Protein AF-A0A8E2J948-F1 (afdb_monomer_lite)

pLDDT: mean 81.13, std 10.53, range [47.44, 91.38]

Sequence (101 aa):
MPLLYVENEKTFRRLQEEIMKTTDDQSLFAWADPDLQQNQLTGLLARQPKSFANLKNIHSMGIWGKGNVFGMTNRGIRVKFYIIPTGEDSRNFVASLDCSI

Radius of gyration: 14.8 Å; chains: 1; bounding box: 37×32×36 Å

Organism: NCBI:txid1314670

Secondary structure (DSSP, 8-state):
--------HHHHHHHHHHHHHH---GGGG----TTSPTT----SS-SSGGGGTT-TT-EE--SS-SS---EEETTEEE---EEEE-STTS--EEEEPSEE-

Foldseek 3Di:
DDDPPDFFLVSQVVVLQVCQVVDPFQVQQVFADPPDDDPDDDDSGDSHPVRCVVVVQKDALCPPVPDFPAHADPVGTGGDFDWDQDDPVRPDIDTDGRIDD

InterPro domains:
  IPR058525 Domain of unknown function DUF8212 [PF26640] (11-42)

Structure (mmCIF, N/CA/C/O backbone):
data_AF-A0A8E2J948-F1
#
_entry.id   AF-A0A8E2J948-F1
#
loop_
_atom_site.group_PDB
_atom_site.id
_atom_site.type_symbol
_atom_site.label_atom_id
_atom_site.label_alt_id
_atom_site.label_comp_id
_atom_site.label_asym_id
_atom_site.label_entity_id
_atom_site.label_seq_id
_atom_site.pdbx_PDB_ins_code
_atom_site.Cartn_x
_atom_site.Cartn_y
_atom_site.Cartn_z
_atom_site.occupancy
_atom_site.B_iso_or_equiv
_atom_site.auth_seq_id
_atom_site.auth_comp_id
_atom_site.auth_asym_id
_atom_site.auth_atom_id
_atom_site.pdbx_PDB_model_num
ATOM 1 N N . MET A 1 1 ? -14.509 -7.062 17.409 1.00 47.44 1 MET A N 1
ATOM 2 C CA . MET A 1 1 ? -13.713 -6.613 18.581 1.00 47.44 1 MET A CA 1
ATOM 3 C C . MET A 1 1 ? -14.178 -5.216 18.992 1.00 47.44 1 MET A C 1
ATOM 5 O O . MET A 1 1 ? -14.637 -4.511 18.099 1.00 47.44 1 MET A O 1
ATOM 9 N N . PRO A 1 2 ? -14.139 -4.820 20.285 1.00 48.53 2 PRO A N 1
ATOM 10 C CA . PRO A 1 2 ? -14.764 -3.582 20.754 1.00 48.53 2 PRO A CA 1
ATOM 11 C C . PRO A 1 2 ? -14.050 -2.361 20.164 1.00 48.53 2 PRO A C 1
ATOM 13 O O . PRO A 1 2 ? -12.855 -2.157 20.377 1.00 48.53 2 PRO A O 1
ATOM 16 N N . LEU A 1 3 ? -14.802 -1.586 19.386 1.00 55.41 3 LEU A N 1
ATOM 17 C CA . LEU A 1 3 ? -14.382 -0.405 18.637 1.00 55.41 3 LEU A CA 1
ATOM 18 C C . LEU A 1 3 ? -14.253 0.807 19.569 1.00 55.41 3 LEU A C 1
ATOM 20 O O . LEU A 1 3 ? -15.089 1.704 19.535 1.00 55.41 3 LEU A O 1
ATOM 24 N N . LEU A 1 4 ? -13.220 0.858 20.411 1.00 52.81 4 LEU A N 1
ATOM 25 C CA . LEU A 1 4 ? -12.825 2.134 21.016 1.00 52.81 4 LEU A CA 1
ATOM 26 C C . LEU A 1 4 ? -11.901 2.862 20.030 1.00 52.81 4 LEU A C 1
ATOM 28 O O . LEU A 1 4 ? -10.677 2.733 20.071 1.00 52.81 4 LEU A O 1
ATOM 32 N N . TYR A 1 5 ? -12.524 3.582 19.093 1.00 59.97 5 TYR A N 1
ATOM 33 C CA . TYR A 1 5 ? -11.867 4.519 18.184 1.00 59.97 5 TYR A CA 1
ATOM 34 C C . TYR A 1 5 ? -11.360 5.720 18.986 1.00 59.97 5 TYR A C 1
ATOM 36 O O . TYR A 1 5 ? -12.003 6.758 19.074 1.00 59.97 5 TYR A O 1
ATOM 44 N N . VAL A 1 6 ? -10.196 5.570 19.607 1.00 59.88 6 VAL A N 1
ATOM 45 C CA . VAL A 1 6 ? -9.374 6.729 19.945 1.00 59.88 6 VAL A CA 1
ATOM 46 C C . VAL A 1 6 ? -8.482 6.974 18.734 1.00 59.88 6 VAL A C 1
ATOM 48 O O . VAL A 1 6 ? -7.722 6.078 18.348 1.00 59.88 6 VAL A O 1
ATOM 51 N N . GLU A 1 7 ? -8.614 8.150 18.117 1.00 62.22 7 GLU A N 1
ATOM 52 C CA . GLU A 1 7 ? -7.784 8.608 16.998 1.00 62.22 7 GLU A CA 1
ATOM 53 C C . GLU A 1 7 ? -6.320 8.672 17.435 1.00 62.22 7 GLU A C 1
ATOM 55 O O . GLU A 1 7 ? -5.838 9.642 18.013 1.00 62.22 7 GLU A O 1
ATOM 60 N N . ASN A 1 8 ? -5.599 7.586 17.199 1.00 70.38 8 ASN A N 1
ATOM 61 C CA . ASN A 1 8 ? -4.162 7.529 17.367 1.00 70.38 8 ASN A CA 1
ATOM 62 C C . ASN A 1 8 ? -3.561 6.735 16.202 1.00 70.38 8 ASN A C 1
ATOM 64 O O . ASN A 1 8 ? -4.232 5.907 15.576 1.00 70.38 8 ASN A O 1
ATOM 68 N N . GLU A 1 9 ? -2.279 6.967 15.923 1.00 78.56 9 GLU A N 1
ATOM 69 C CA . GLU A 1 9 ? -1.562 6.306 14.824 1.00 78.56 9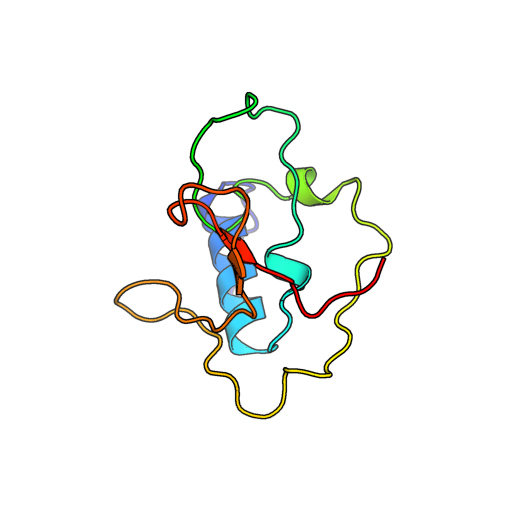 GLU A CA 1
ATOM 70 C C . GLU A 1 9 ? -1.594 4.769 14.938 1.00 78.56 9 GLU A C 1
ATOM 72 O O . GLU A 1 9 ? -1.596 4.060 13.932 1.00 78.56 9 GLU A O 1
ATOM 77 N N . LYS A 1 10 ? -1.665 4.223 16.162 1.00 81.69 10 LYS A N 1
ATOM 78 C CA . LYS A 1 10 ? -1.735 2.771 16.398 1.00 81.69 10 LYS A CA 1
ATOM 79 C C . LYS A 1 10 ? -3.101 2.192 16.015 1.00 81.69 10 LYS A C 1
ATOM 81 O O . LYS A 1 10 ? -3.151 1.089 15.479 1.00 81.69 10 LYS A O 1
ATOM 86 N N . THR A 1 11 ? -4.195 2.911 16.259 1.00 85.25 11 THR A N 1
ATOM 87 C CA . THR A 1 11 ? -5.558 2.523 15.874 1.00 85.25 11 THR A CA 1
ATOM 88 C C . THR A 1 11 ? -5.678 2.514 14.356 1.00 85.25 11 THR A C 1
ATOM 90 O O . THR A 1 11 ? -6.173 1.543 13.789 1.00 85.25 11 THR A O 1
ATOM 93 N N . PHE A 1 12 ? -5.152 3.543 13.685 1.00 89.06 12 PHE A N 1
ATOM 94 C CA . PHE A 1 12 ? -5.186 3.600 12.226 1.00 89.06 12 PHE A CA 1
ATOM 95 C C . PHE A 1 12 ? -4.303 2.533 11.571 1.00 89.06 12 PHE A C 1
ATOM 97 O O . PHE A 1 12 ? -4.702 1.908 10.590 1.00 89.06 12 PHE A O 1
ATOM 104 N N . ARG A 1 13 ? -3.132 2.249 12.150 1.00 89.06 13 ARG A N 1
ATOM 105 C CA . ARG A 1 13 ? -2.301 1.118 11.724 1.00 89.06 13 ARG A CA 1
ATOM 106 C C . ARG A 1 13 ? -3.050 -0.212 11.830 1.00 89.06 13 ARG A C 1
ATOM 108 O O . ARG A 1 13 ? -3.020 -0.988 10.884 1.00 89.06 13 ARG A O 1
ATOM 115 N N . ARG A 1 14 ? -3.752 -0.463 12.941 1.00 88.69 14 ARG A N 1
ATOM 116 C CA . ARG A 1 14 ? -4.567 -1.680 13.108 1.00 88.69 14 ARG A CA 1
ATOM 117 C C . ARG A 1 14 ? -5.661 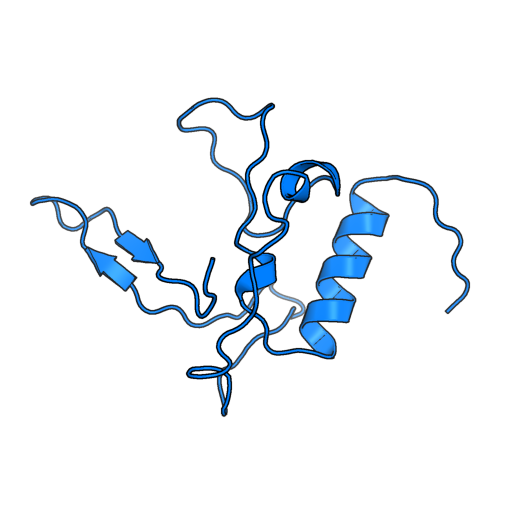-1.789 12.049 1.00 88.69 14 ARG A C 1
ATOM 119 O O . ARG A 1 14 ? -5.899 -2.880 11.553 1.00 88.69 14 ARG A O 1
ATOM 126 N N . LEU A 1 15 ? -6.299 -0.676 11.682 1.00 90.31 15 LEU A N 1
ATOM 127 C CA . LEU A 1 15 ? -7.282 -0.667 10.598 1.00 90.31 15 LEU A CA 1
ATOM 128 C C . LEU A 1 15 ? -6.650 -1.111 9.272 1.00 90.31 15 LEU A C 1
ATOM 130 O O . LEU A 1 15 ? -7.183 -2.002 8.619 1.00 90.31 15 LEU A O 1
ATOM 134 N N . GLN A 1 16 ? -5.496 -0.542 8.914 1.00 91.38 16 GLN A N 1
ATOM 135 C CA . GLN A 1 16 ? -4.759 -0.948 7.714 1.00 91.38 16 GLN A CA 1
ATOM 136 C C . GLN A 1 16 ? -4.384 -2.439 7.770 1.00 91.38 16 GLN A C 1
ATOM 138 O O . GLN A 1 16 ? -4.565 -3.150 6.790 1.00 91.38 16 GLN A O 1
ATOM 143 N N . GLU A 1 17 ? -3.950 -2.952 8.924 1.00 90.50 17 GLU A N 1
ATOM 144 C CA . GLU A 1 17 ? -3.647 -4.379 9.111 1.00 90.50 17 GLU A CA 1
ATOM 145 C C . GLU A 1 17 ? -4.874 -5.293 8.942 1.00 90.50 17 GLU A C 1
ATOM 147 O O . GLU A 1 17 ? -4.747 -6.370 8.363 1.00 90.50 17 GLU A O 1
ATOM 152 N N . GLU A 1 18 ? -6.057 -4.896 9.418 1.00 89.19 18 GLU A N 1
ATOM 153 C CA . GLU A 1 18 ? -7.296 -5.663 9.211 1.00 89.19 18 GLU A CA 1
ATOM 154 C C . GLU A 1 18 ? -7.762 -5.629 7.745 1.00 89.19 18 GLU A C 1
ATOM 156 O O . GLU A 1 18 ? -8.202 -6.654 7.215 1.00 89.19 18 GLU A O 1
ATOM 161 N N . ILE A 1 19 ? -7.592 -4.497 7.052 1.00 88.12 19 ILE A N 1
ATOM 162 C CA . ILE A 1 19 ? -7.823 -4.401 5.599 1.00 88.12 19 ILE A CA 1
ATOM 163 C C . ILE A 1 19 ? -6.883 -5.365 4.863 1.00 88.12 19 ILE A C 1
ATOM 165 O O . ILE A 1 19 ? -7.333 -6.132 4.013 1.00 88.12 19 ILE A O 1
ATOM 169 N N . MET A 1 20 ? -5.605 -5.421 5.259 1.00 87.50 20 MET A N 1
ATOM 170 C CA . MET A 1 20 ? -4.621 -6.337 4.670 1.00 87.50 20 MET A CA 1
ATOM 171 C C . MET A 1 20 ? -4.918 -7.824 4.894 1.00 87.50 20 MET A C 1
ATOM 173 O O . MET A 1 20 ? -4.406 -8.665 4.163 1.00 87.50 20 MET A O 1
ATOM 177 N N . LYS A 1 21 ? -5.702 -8.176 5.919 1.00 85.00 21 LYS A N 1
ATOM 178 C CA . LYS A 1 21 ? -6.117 -9.568 6.171 1.00 85.00 21 LYS A CA 1
ATOM 179 C C . LYS A 1 21 ? -7.312 -9.992 5.326 1.00 85.00 21 LYS A C 1
ATOM 181 O O . LYS A 1 21 ? -7.516 -11.185 5.123 1.00 85.00 21 LYS A O 1
ATOM 186 N N . THR A 1 22 ? -8.136 -9.032 4.921 1.00 82.00 22 THR A N 1
ATOM 187 C CA . THR A 1 22 ? -9.441 -9.282 4.295 1.00 82.00 22 THR A CA 1
ATOM 188 C C . THR A 1 22 ? -9.445 -8.995 2.799 1.00 82.00 22 THR A C 1
ATOM 190 O O . THR A 1 22 ? -10.289 -9.529 2.083 1.00 82.00 22 THR A O 1
ATOM 193 N N . THR A 1 23 ? -8.496 -8.192 2.320 1.00 79.38 23 THR A N 1
ATOM 194 C CA . THR A 1 23 ? -8.403 -7.732 0.931 1.00 79.38 23 THR A CA 1
ATOM 195 C C . THR A 1 23 ? -6.959 -7.834 0.440 1.00 79.38 23 THR A C 1
ATOM 197 O O . THR A 1 23 ? -6.040 -7.661 1.234 1.00 79.38 23 THR A O 1
ATOM 200 N N . ASP A 1 24 ? -6.755 -8.103 -0.852 1.00 78.88 24 ASP A N 1
ATOM 201 C CA . ASP A 1 24 ? -5.453 -7.989 -1.538 1.00 78.88 24 ASP A CA 1
ATOM 202 C C . ASP A 1 24 ? -5.441 -6.703 -2.378 1.00 78.88 24 ASP A C 1
ATOM 204 O O . ASP A 1 24 ? -5.336 -6.735 -3.602 1.00 78.88 24 ASP A O 1
ATOM 208 N N . ASP A 1 25 ? -5.688 -5.566 -1.718 1.00 83.31 25 ASP A N 1
ATOM 209 C CA . ASP A 1 25 ? -5.807 -4.266 -2.376 1.00 83.31 25 ASP A CA 1
ATOM 210 C C . ASP A 1 25 ? -4.566 -3.395 -2.135 1.00 83.31 25 ASP A C 1
ATOM 212 O O . ASP A 1 25 ? -4.309 -2.910 -1.029 1.00 83.31 25 ASP A O 1
ATOM 216 N N . GLN A 1 26 ? -3.803 -3.160 -3.206 1.00 86.75 26 GLN A N 1
ATOM 217 C CA . GLN A 1 26 ? -2.609 -2.314 -3.176 1.00 86.75 26 GLN A CA 1
ATOM 218 C C . GLN A 1 26 ? -2.917 -0.811 -3.120 1.00 86.75 26 GLN A C 1
ATOM 220 O O . GLN A 1 26 ? -2.003 -0.031 -2.838 1.00 86.75 26 GLN A O 1
ATOM 225 N N . SER A 1 27 ? -4.179 -0.395 -3.303 1.00 87.94 27 SER A N 1
ATOM 226 C CA . SER A 1 27 ? -4.612 0.997 -3.109 1.00 87.94 27 SER A CA 1
ATOM 227 C C . SER A 1 27 ? -4.306 1.506 -1.694 1.00 87.94 27 SER A C 1
ATOM 229 O O . SER A 1 27 ? -4.085 2.699 -1.494 1.00 87.94 27 SER A O 1
ATOM 231 N N . LEU A 1 28 ? -4.167 0.597 -0.719 1.00 89.62 28 LEU A N 1
ATOM 232 C CA . LEU A 1 28 ? -3.767 0.904 0.654 1.00 89.62 28 LEU A CA 1
ATOM 233 C C . LEU A 1 28 ? -2.400 1.604 0.756 1.00 89.62 28 LEU A C 1
ATOM 235 O O . LEU A 1 28 ? -2.144 2.312 1.729 1.00 89.62 28 LEU A O 1
ATOM 239 N N . PHE A 1 29 ? -1.516 1.420 -0.230 1.00 90.06 29 PHE A N 1
ATOM 240 C CA . PHE A 1 29 ? -0.202 2.073 -0.278 1.00 90.06 29 PHE A CA 1
ATOM 241 C C . PHE A 1 29 ? -0.189 3.352 -1.114 1.00 90.06 29 PHE A C 1
ATOM 243 O O . PHE A 1 29 ? 0.804 4.076 -1.103 1.00 90.06 29 PHE A O 1
ATOM 250 N N . ALA A 1 30 ? -1.277 3.647 -1.823 1.00 90.44 30 ALA A N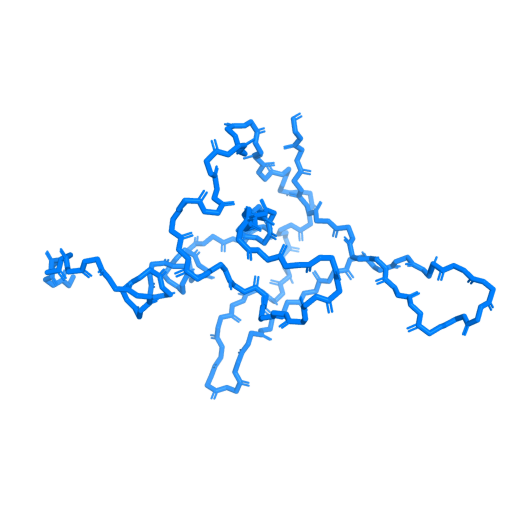 1
ATOM 251 C CA . ALA A 1 30 ? -1.408 4.827 -2.660 1.00 90.44 30 ALA A CA 1
ATOM 252 C C . ALA A 1 30 ? -1.824 6.039 -1.814 1.00 90.44 30 ALA A C 1
ATOM 254 O O . ALA A 1 30 ? -2.899 6.591 -2.014 1.00 90.44 30 ALA A O 1
ATOM 255 N N . TRP A 1 31 ? -0.993 6.430 -0.842 1.00 91.19 31 TRP A N 1
ATOM 256 C CA . TRP A 1 31 ? -1.228 7.577 0.042 1.00 91.19 31 TRP A CA 1
ATOM 257 C C . TRP A 1 31 ? -0.170 8.672 -0.121 1.00 91.19 31 TRP A C 1
ATOM 259 O O . TRP A 1 31 ? 0.958 8.412 -0.534 1.00 91.19 31 TRP A O 1
ATOM 269 N N . ALA A 1 32 ? -0.529 9.908 0.233 1.00 88.25 32 ALA A N 1
ATOM 270 C CA . ALA A 1 32 ? 0.386 11.045 0.247 1.00 88.25 32 ALA A CA 1
ATOM 271 C C . ALA A 1 32 ? 0.162 11.869 1.515 1.00 88.25 32 ALA A C 1
ATOM 273 O O . ALA A 1 32 ? -0.941 12.347 1.777 1.00 88.25 32 ALA A O 1
ATOM 274 N N . ASP A 1 33 ? 1.206 12.025 2.323 1.00 86.12 33 ASP A N 1
ATOM 275 C CA . ASP A 1 33 ? 1.130 12.822 3.543 1.00 86.12 33 ASP A CA 1
ATOM 276 C C . ASP A 1 33 ? 1.612 14.254 3.252 1.00 86.12 33 ASP A C 1
ATOM 278 O O . ASP A 1 33 ? 2.784 14.433 2.907 1.00 86.12 33 ASP A O 1
ATOM 282 N N . PRO A 1 34 ? 0.726 15.265 3.352 1.00 81.56 34 PRO A N 1
ATOM 283 C CA . PRO A 1 34 ? 1.070 16.653 3.049 1.00 81.56 34 PRO A CA 1
ATOM 284 C C . PRO A 1 34 ? 2.108 17.241 4.013 1.00 81.56 34 PRO A C 1
ATOM 286 O O . PRO A 1 34 ? 2.729 18.246 3.679 1.00 81.56 34 PRO A O 1
ATOM 289 N N . ASP A 1 35 ? 2.312 16.623 5.181 1.00 84.00 35 ASP A N 1
ATOM 290 C CA . ASP A 1 35 ? 3.262 17.103 6.185 1.00 84.00 35 ASP A CA 1
ATOM 291 C C . ASP A 1 35 ? 4.690 16.564 5.957 1.00 84.00 35 ASP A C 1
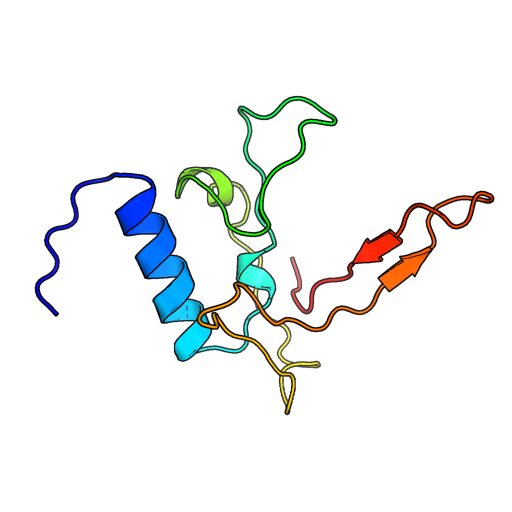ATOM 293 O O . ASP A 1 35 ? 5.620 16.955 6.669 1.00 84.00 35 ASP A O 1
ATOM 297 N N . LEU A 1 36 ? 4.895 15.657 4.991 1.00 83.56 36 LEU A N 1
ATOM 298 C CA . LEU A 1 36 ? 6.211 15.086 4.696 1.00 83.56 36 LEU A CA 1
ATOM 299 C C . LEU A 1 36 ? 7.022 15.974 3.757 1.00 83.56 36 LEU A C 1
ATOM 301 O O . LEU A 1 36 ? 6.549 16.421 2.713 1.00 83.56 36 LEU A O 1
ATOM 305 N N . GLN A 1 37 ? 8.302 16.150 4.086 1.00 83.31 37 GLN A N 1
ATOM 306 C CA . GLN A 1 37 ? 9.239 16.790 3.170 1.00 83.31 37 GLN A CA 1
ATOM 307 C C . GLN A 1 37 ? 9.615 15.861 2.011 1.00 83.31 37 GLN A C 1
ATOM 309 O O . GLN A 1 37 ? 9.706 14.639 2.167 1.00 83.31 37 GLN A O 1
ATOM 314 N N . GLN A 1 38 ? 9.889 16.457 0.848 1.00 71.75 38 GLN A N 1
AT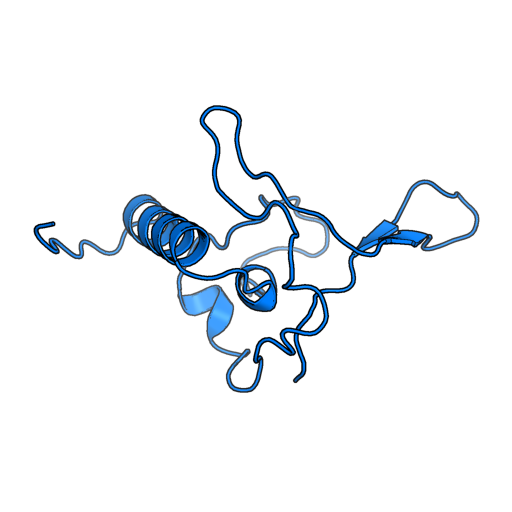OM 315 C CA . GLN A 1 38 ? 10.447 15.763 -0.312 1.00 71.75 38 GLN A CA 1
ATOM 316 C C . GLN A 1 38 ? 11.766 15.092 0.124 1.00 71.75 38 GLN A C 1
ATOM 318 O O . GLN A 1 38 ? 12.688 15.783 0.544 1.00 71.75 38 GLN A O 1
ATOM 323 N N . ASN A 1 39 ? 11.831 13.756 0.069 1.00 74.19 39 ASN A N 1
ATOM 324 C CA . ASN A 1 39 ? 12.919 12.868 0.542 1.00 74.19 39 ASN A CA 1
ATOM 325 C C . ASN A 1 39 ? 12.865 12.382 1.998 1.00 74.19 39 ASN A C 1
ATOM 327 O O . ASN A 1 39 ? 13.782 11.683 2.437 1.00 74.19 39 ASN A O 1
ATOM 331 N N . GLN A 1 40 ? 11.807 12.667 2.755 1.00 83.75 40 GLN A N 1
ATOM 332 C CA . GLN A 1 40 ? 11.654 12.037 4.061 1.00 83.75 40 GLN A CA 1
ATOM 333 C C . GLN A 1 40 ? 11.258 10.562 3.905 1.00 83.75 40 GLN A C 1
ATOM 335 O O . GLN A 1 40 ? 10.185 10.242 3.398 1.00 83.75 40 GLN A O 1
ATOM 340 N N . LEU A 1 41 ? 12.117 9.654 4.377 1.00 81.38 41 LEU A N 1
ATOM 341 C CA . LEU A 1 41 ? 11.818 8.224 4.376 1.00 81.38 41 LEU A CA 1
ATOM 342 C C . LEU A 1 41 ? 10.703 7.906 5.377 1.00 81.38 41 LEU A C 1
ATOM 344 O O . LEU A 1 41 ? 10.772 8.251 6.561 1.00 81.38 41 LEU A O 1
ATOM 348 N N . THR A 1 42 ? 9.685 7.200 4.900 1.00 86.06 42 THR A N 1
ATOM 349 C CA . THR A 1 42 ? 8.564 6.714 5.703 1.00 86.06 42 THR A CA 1
ATOM 350 C C . THR A 1 42 ? 8.387 5.210 5.547 1.00 86.06 42 THR A C 1
ATOM 352 O O . THR A 1 42 ? 9.004 4.563 4.703 1.00 86.06 42 THR A O 1
ATOM 355 N N . GLY A 1 43 ? 7.586 4.625 6.438 1.00 88.12 43 GLY A N 1
ATOM 356 C CA . GLY A 1 43 ? 7.147 3.245 6.266 1.00 88.12 43 GLY A CA 1
ATOM 357 C C . GLY A 1 43 ? 6.101 3.145 5.158 1.00 88.12 43 GLY A C 1
ATOM 358 O O . GLY A 1 43 ? 5.533 4.146 4.751 1.00 88.12 43 GLY A O 1
ATOM 359 N N . LEU A 1 44 ? 5.803 1.921 4.725 1.00 89.62 44 LEU A N 1
ATOM 360 C CA . LEU A 1 44 ? 4.854 1.658 3.638 1.00 89.62 44 LEU A CA 1
ATOM 361 C C . LEU A 1 44 ? 3.387 2.003 3.991 1.00 89.62 44 LEU A C 1
ATOM 363 O O . LEU A 1 44 ? 2.588 2.306 3.111 1.00 89.62 44 LEU A O 1
ATOM 367 N N . LEU A 1 45 ? 3.030 1.960 5.279 1.00 91.38 45 LEU A N 1
ATOM 368 C CA . LEU A 1 45 ? 1.686 2.277 5.774 1.00 91.38 45 LEU A CA 1
ATOM 369 C C . LEU A 1 45 ? 1.572 3.746 6.176 1.00 91.38 45 LEU A C 1
ATOM 371 O O . LEU A 1 45 ? 2.479 4.297 6.809 1.00 91.38 45 LEU A O 1
ATOM 375 N N . ALA A 1 46 ? 0.415 4.333 5.892 1.00 91.25 46 ALA A N 1
ATOM 376 C CA . ALA A 1 46 ? 0.096 5.703 6.254 1.00 91.25 46 ALA A CA 1
ATOM 377 C C . ALA A 1 46 ? 0.030 5.870 7.777 1.00 91.25 46 ALA A C 1
ATOM 379 O O . ALA A 1 46 ? -0.453 4.998 8.505 1.00 91.25 46 ALA A O 1
ATOM 380 N N . ARG A 1 47 ? 0.485 7.019 8.281 1.00 89.06 47 ARG A N 1
ATOM 381 C CA . ARG A 1 47 ? 0.436 7.324 9.721 1.00 89.06 47 ARG A CA 1
ATOM 382 C C . ARG A 1 47 ? -0.938 7.806 10.165 1.00 89.06 47 ARG A C 1
ATOM 384 O O . ARG A 1 47 ? -1.349 7.528 11.290 1.00 89.06 47 ARG A O 1
ATOM 391 N N . GLN A 1 48 ? -1.642 8.514 9.283 1.00 88.81 48 GLN A N 1
ATOM 392 C CA . GLN A 1 48 ? -2.889 9.198 9.601 1.00 88.81 48 GLN A CA 1
ATOM 393 C C . GLN A 1 48 ? -3.918 9.026 8.472 1.00 88.81 48 GLN A C 1
ATOM 395 O O . GLN A 1 48 ? -3.535 8.980 7.303 1.00 88.81 48 GLN A O 1
ATOM 400 N N . PRO A 1 49 ? -5.229 8.996 8.781 1.00 88.81 49 PRO A N 1
ATOM 401 C CA . PRO A 1 49 ? -6.280 8.911 7.763 1.00 88.81 49 PRO A CA 1
ATOM 402 C C . PRO A 1 49 ? -6.247 10.062 6.750 1.00 88.81 49 PRO A C 1
ATOM 404 O O . PRO A 1 49 ? -6.555 9.871 5.576 1.00 88.81 49 PRO A O 1
ATOM 407 N N . LYS A 1 50 ? -5.828 11.258 7.184 1.00 89.44 50 LYS A N 1
ATOM 408 C CA . LYS A 1 50 ? -5.749 12.452 6.329 1.00 89.44 50 LYS A CA 1
ATOM 409 C C . LYS A 1 50 ? -4.799 12.286 5.137 1.00 89.44 50 LYS A C 1
ATOM 411 O O . LYS A 1 50 ? -4.983 12.965 4.133 1.00 89.44 50 LYS A O 1
ATOM 416 N N . SER A 1 51 ? -3.840 11.357 5.211 1.00 90.56 51 SER A N 1
ATOM 417 C CA . SER A 1 51 ? -2.936 11.025 4.101 1.00 90.56 51 SER A CA 1
ATOM 418 C C . SER A 1 51 ? -3.669 10.442 2.880 1.00 90.56 51 SER A C 1
ATOM 420 O O . SER A 1 51 ? -3.077 10.321 1.814 1.00 90.56 51 SER A O 1
ATOM 422 N N . PHE A 1 52 ? -4.956 10.099 3.016 1.00 89.31 52 PHE A N 1
ATOM 423 C CA . PHE A 1 52 ? -5.830 9.644 1.930 1.00 89.31 52 PHE A CA 1
ATOM 424 C C . PHE A 1 52 ? -6.804 10.721 1.423 1.00 89.31 52 PHE A C 1
ATOM 426 O O . PHE A 1 52 ? -7.580 10.464 0.505 1.00 89.31 52 PHE A O 1
ATOM 433 N N . ALA A 1 53 ? -6.792 11.937 1.985 1.00 87.06 53 ALA A N 1
ATOM 434 C CA . ALA A 1 53 ? -7.819 12.952 1.716 1.00 87.06 53 ALA A CA 1
ATOM 435 C C . ALA A 1 53 ? -7.953 13.332 0.226 1.00 87.06 53 ALA A C 1
ATOM 437 O O . ALA A 1 53 ? -9.052 13.641 -0.241 1.00 87.06 53 ALA A O 1
ATOM 438 N N . ASN A 1 54 ? -6.848 13.265 -0.521 1.00 81.00 54 ASN A N 1
ATOM 439 C CA . ASN A 1 54 ? -6.786 13.628 -1.938 1.00 81.00 54 ASN A CA 1
ATOM 440 C C . ASN A 1 54 ? -6.971 12.434 -2.894 1.00 81.00 54 ASN A C 1
ATOM 442 O O . ASN A 1 54 ? -6.813 12.596 -4.099 1.00 81.00 54 ASN A O 1
ATOM 446 N N . LEU A 1 55 ? -7.300 11.242 -2.387 1.00 79.12 55 LEU A N 1
ATOM 447 C CA . LEU A 1 55 ? -7.193 9.977 -3.133 1.00 79.12 55 LEU A CA 1
ATOM 448 C C . LEU A 1 55 ? -8.563 9.324 -3.341 1.00 79.12 55 LEU A C 1
ATOM 450 O O . LEU A 1 55 ? -8.739 8.119 -3.202 1.00 79.12 55 LEU A O 1
ATOM 454 N N . LYS A 1 56 ? -9.558 10.154 -3.668 1.00 75.19 56 LYS A N 1
ATOM 455 C CA . LYS A 1 56 ? -10.981 9.775 -3.692 1.00 75.19 56 LYS A CA 1
ATOM 456 C C . LYS A 1 56 ? -11.358 8.766 -4.778 1.00 75.19 56 LYS A C 1
ATOM 458 O O . LYS A 1 56 ? -12.357 8.077 -4.609 1.00 75.19 56 LYS A O 1
ATOM 463 N N . ASN A 1 57 ? -10.576 8.688 -5.852 1.00 81.94 57 ASN A N 1
ATOM 464 C CA . ASN A 1 57 ? -10.888 7.863 -7.021 1.00 81.94 57 ASN A CA 1
ATOM 465 C C . ASN A 1 57 ? -9.920 6.688 -7.192 1.00 81.94 57 ASN A C 1
ATOM 467 O O . ASN A 1 57 ? -9.931 6.025 -8.224 1.00 81.94 57 ASN A O 1
ATOM 471 N N . ILE A 1 58 ? -9.066 6.428 -6.195 1.00 84.88 58 ILE A N 1
ATOM 472 C CA . ILE A 1 58 ? -8.159 5.292 -6.283 1.00 84.88 58 ILE A CA 1
ATOM 473 C C . ILE A 1 58 ? -8.905 4.018 -5.917 1.00 84.88 58 ILE A C 1
ATOM 475 O O . ILE A 1 58 ? -9.416 3.875 -4.804 1.00 84.88 58 ILE A O 1
ATOM 479 N N . HIS A 1 59 ? -8.931 3.076 -6.852 1.00 82.75 59 HIS A N 1
ATOM 480 C CA . HIS A 1 59 ? -9.577 1.782 -6.677 1.00 82.75 59 HIS A CA 1
ATOM 481 C C . HIS A 1 59 ? -8.657 0.657 -7.143 1.00 82.75 59 HIS A C 1
ATOM 483 O O . HIS A 1 59 ? -7.914 0.811 -8.114 1.00 82.75 59 HIS A O 1
ATOM 489 N N . SER A 1 60 ? -8.712 -0.485 -6.457 1.00 81.62 60 SER A N 1
ATOM 490 C CA . SER A 1 60 ? -8.010 -1.696 -6.885 1.00 81.62 60 SER A CA 1
ATOM 491 C C . SER A 1 60 ? -8.443 -2.113 -8.285 1.00 81.62 60 SER A C 1
ATOM 493 O O . SER A 1 60 ? -9.642 -2.203 -8.552 1.00 81.62 60 SER A O 1
ATOM 495 N N . MET A 1 61 ? -7.490 -2.440 -9.156 1.00 78.88 61 MET A N 1
ATOM 496 C CA . MET A 1 61 ? -7.818 -3.049 -10.448 1.00 78.88 61 MET A CA 1
ATOM 497 C C . MET A 1 61 ? -8.027 -4.566 -10.322 1.00 78.88 61 MET A C 1
ATOM 499 O O . MET A 1 61 ? -8.680 -5.173 -11.171 1.00 78.88 61 MET A O 1
ATOM 503 N N . GLY A 1 62 ? -7.494 -5.192 -9.263 1.00 73.06 62 GLY A N 1
ATOM 504 C CA . GLY A 1 62 ? -7.624 -6.629 -9.006 1.00 73.06 62 GLY A CA 1
ATOM 505 C C . GLY A 1 62 ? -6.966 -7.516 -10.071 1.00 73.06 62 GLY A C 1
ATOM 506 O O . GLY A 1 62 ? -7.262 -8.712 -10.145 1.00 73.06 62 GLY A O 1
ATOM 507 N N . ILE A 1 63 ? -6.088 -6.947 -10.903 1.00 68.44 63 ILE A N 1
ATOM 508 C CA . ILE A 1 63 ? -5.412 -7.634 -12.010 1.00 68.44 63 ILE A CA 1
ATOM 509 C C . ILE A 1 63 ? -4.305 -8.534 -11.449 1.00 68.44 63 ILE A C 1
ATOM 511 O O . ILE A 1 63 ? -4.051 -9.623 -11.967 1.00 68.44 63 ILE A O 1
ATOM 515 N N . TRP A 1 64 ? -3.664 -8.104 -10.362 1.00 64.06 64 TRP A N 1
ATOM 516 C CA . TRP A 1 64 ? -2.532 -8.773 -9.720 1.00 64.06 64 TRP A CA 1
ATOM 517 C C . TRP A 1 64 ? -2.917 -9.510 -8.429 1.00 64.06 64 TRP A C 1
ATOM 519 O O . TRP A 1 64 ? -2.079 -10.211 -7.862 1.00 64.06 64 TRP A O 1
ATOM 529 N N . GLY A 1 65 ? -4.177 -9.404 -7.990 1.00 57.06 65 GLY A N 1
ATOM 530 C CA . GLY A 1 65 ? -4.677 -9.948 -6.717 1.00 57.06 65 GLY A CA 1
ATOM 531 C C . GLY A 1 65 ? -4.923 -11.466 -6.671 1.00 57.06 65 GLY A C 1
ATOM 532 O O . GLY A 1 65 ? -5.279 -12.018 -5.631 1.00 57.06 65 GLY A O 1
ATOM 533 N N . LYS A 1 66 ? -4.748 -12.205 -7.777 1.00 58.38 66 LYS A N 1
ATOM 534 C CA . LYS A 1 66 ? -4.884 -13.675 -7.754 1.00 58.38 66 LYS A CA 1
ATOM 535 C C . LYS A 1 66 ? -3.562 -14.343 -7.377 1.00 58.38 66 LYS A C 1
ATOM 537 O O . LYS A 1 66 ? -2.771 -14.715 -8.239 1.00 58.38 66 LYS A O 1
ATOM 542 N N . GLY A 1 67 ? -3.363 -14.549 -6.074 1.00 57.31 67 GLY A N 1
ATOM 543 C CA . GLY A 1 67 ? -2.283 -15.387 -5.536 1.00 57.31 67 GLY A CA 1
ATOM 544 C C . GLY A 1 67 ? -1.020 -14.634 -5.117 1.00 57.31 67 GLY A C 1
ATOM 545 O O . GLY A 1 67 ? 0.027 -15.259 -4.910 1.00 57.31 67 GLY A O 1
ATOM 546 N N . ASN A 1 68 ? -1.092 -13.310 -4.970 1.00 63.81 68 ASN A N 1
ATOM 547 C CA . ASN A 1 68 ? -0.008 -12.556 -4.367 1.00 63.81 68 ASN A CA 1
ATOM 548 C C . ASN A 1 68 ? -0.007 -12.721 -2.847 1.00 63.81 68 ASN A C 1
ATOM 550 O O . ASN A 1 68 ? -1.033 -12.890 -2.195 1.00 63.81 68 ASN A O 1
ATOM 554 N N . VAL A 1 69 ? 1.198 -12.737 -2.271 1.00 65.50 69 VAL A N 1
ATOM 555 C CA . VAL A 1 69 ? 1.344 -12.826 -0.820 1.00 65.50 69 VAL A CA 1
ATOM 556 C C . VAL A 1 69 ? 1.314 -11.408 -0.281 1.00 65.50 69 VAL A C 1
ATOM 558 O O . VAL A 1 69 ? 2.355 -10.755 -0.203 1.00 65.50 69 VAL A O 1
ATOM 561 N N . PHE A 1 70 ? 0.111 -10.949 0.031 1.00 78.75 70 PHE A N 1
ATOM 562 C CA . PHE A 1 70 ? -0.161 -9.665 0.652 1.00 78.75 70 PHE A CA 1
ATOM 563 C C . PHE A 1 70 ? -0.622 -9.890 2.086 1.00 78.75 70 PHE A C 1
ATOM 565 O O . PHE A 1 70 ? -1.520 -10.689 2.347 1.00 78.75 70 PHE A O 1
ATOM 572 N N . GLY A 1 71 ? 0.048 -9.245 3.037 1.00 83.44 71 GLY A N 1
ATOM 573 C CA . GLY A 1 71 ? -0.366 -9.328 4.430 1.00 83.44 71 GLY A CA 1
ATOM 574 C C . GLY A 1 71 ? 0.702 -8.912 5.427 1.00 83.44 71 GLY A C 1
ATOM 575 O O . GLY A 1 71 ? 1.906 -8.889 5.147 1.00 83.44 71 GLY A O 1
ATOM 576 N N . MET A 1 72 ? 0.239 -8.608 6.635 1.00 86.44 72 MET A N 1
ATOM 577 C CA . MET A 1 72 ? 1.107 -8.402 7.784 1.00 86.44 72 MET A CA 1
ATOM 578 C C . MET A 1 72 ? 1.558 -9.754 8.347 1.00 86.44 72 MET A C 1
ATOM 580 O O . MET A 1 72 ? 0.752 -10.650 8.588 1.00 86.44 72 MET A O 1
ATOM 584 N N . THR A 1 73 ? 2.855 -9.892 8.595 1.00 86.00 73 THR A N 1
ATOM 585 C CA . THR A 1 73 ? 3.453 -11.033 9.296 1.00 86.00 73 THR A CA 1
ATOM 586 C C . THR A 1 73 ? 4.022 -10.576 10.636 1.00 86.00 73 THR A C 1
ATOM 588 O O . THR A 1 73 ? 4.217 -9.384 10.870 1.00 86.00 73 THR A O 1
ATOM 591 N N . ASN A 1 74 ? 4.398 -11.518 11.501 1.00 84.62 74 ASN A N 1
ATOM 592 C CA . ASN A 1 74 ? 5.132 -11.199 12.730 1.00 84.62 74 ASN A CA 1
ATOM 593 C C . ASN A 1 74 ? 6.524 -10.572 12.486 1.00 84.62 74 ASN A C 1
ATOM 595 O O . ASN A 1 74 ? 7.155 -10.120 13.436 1.00 84.62 74 ASN A O 1
ATOM 599 N N . ARG A 1 75 ? 7.005 -10.548 11.233 1.00 86.44 75 ARG A N 1
ATOM 600 C CA . ARG A 1 75 ? 8.259 -9.908 10.805 1.00 86.44 75 ARG A CA 1
ATOM 601 C C . ARG A 1 75 ? 8.047 -8.612 10.015 1.00 86.44 75 ARG A C 1
ATOM 603 O O . ARG A 1 75 ? 9.023 -8.018 9.573 1.00 86.44 75 ARG A O 1
ATOM 610 N N . GLY A 1 76 ? 6.802 -8.176 9.832 1.00 87.75 76 GLY A N 1
ATOM 611 C CA . GLY A 1 76 ? 6.450 -7.006 9.029 1.00 87.75 76 GLY A CA 1
ATOM 612 C C . GLY A 1 76 ? 5.644 -7.358 7.783 1.00 87.75 76 GLY A C 1
ATOM 613 O O . GLY A 1 76 ? 5.057 -8.438 7.684 1.00 87.75 76 GLY A O 1
ATOM 614 N N . ILE A 1 77 ? 5.596 -6.426 6.836 1.00 88.81 77 ILE A N 1
ATOM 615 C CA . ILE A 1 77 ? 4.740 -6.527 5.653 1.00 88.81 77 ILE A CA 1
ATOM 616 C C . ILE A 1 77 ? 5.388 -7.434 4.616 1.00 88.81 77 ILE A C 1
ATOM 618 O O . ILE A 1 77 ? 6.548 -7.252 4.248 1.00 88.81 77 ILE A O 1
ATOM 622 N N . ARG A 1 78 ? 4.610 -8.392 4.117 1.00 87.81 78 ARG A N 1
ATOM 623 C CA . ARG A 1 78 ? 4.938 -9.144 2.913 1.00 87.81 78 ARG A CA 1
ATOM 624 C C . ARG A 1 78 ? 4.044 -8.645 1.784 1.00 87.81 78 ARG A C 1
ATOM 626 O O . ARG A 1 78 ? 2.827 -8.614 1.932 1.00 87.81 78 ARG A O 1
ATOM 633 N N . VAL A 1 79 ? 4.671 -8.237 0.687 1.00 85.69 79 VAL A N 1
ATOM 634 C CA . VAL A 1 79 ? 4.009 -7.725 -0.515 1.00 85.69 79 VAL A CA 1
ATOM 635 C C . VAL A 1 79 ? 4.888 -8.001 -1.733 1.00 85.69 79 VAL A C 1
ATOM 637 O O . VAL A 1 79 ? 6.108 -8.132 -1.608 1.00 85.69 79 VAL A O 1
ATOM 640 N N . LYS A 1 80 ? 4.268 -8.106 -2.907 1.00 85.94 80 LYS A N 1
ATOM 641 C CA . LYS A 1 80 ? 4.944 -8.185 -4.202 1.00 85.94 80 LYS A CA 1
ATOM 642 C C . LYS A 1 80 ? 4.525 -6.995 -5.056 1.00 85.94 80 LYS A C 1
ATOM 644 O O . LYS A 1 80 ? 3.334 -6.727 -5.188 1.00 85.94 80 LYS A O 1
ATOM 649 N N . PHE A 1 81 ? 5.505 -6.324 -5.648 1.00 85.38 81 PHE A N 1
ATOM 650 C CA . PHE A 1 81 ? 5.292 -5.200 -6.552 1.00 85.38 81 PHE A CA 1
ATOM 651 C C . PHE A 1 81 ? 5.955 -5.464 -7.896 1.00 85.38 81 PHE A C 1
ATOM 653 O O . PHE A 1 81 ? 6.998 -6.121 -7.961 1.00 85.38 81 PHE A O 1
ATOM 660 N N . TYR A 1 82 ? 5.384 -4.889 -8.951 1.00 85.81 82 TYR A N 1
ATOM 661 C CA . TYR A 1 82 ? 6.104 -4.701 -10.202 1.00 85.81 82 TYR A CA 1
ATOM 662 C C . TYR A 1 82 ? 7.012 -3.487 -10.044 1.00 85.81 82 TYR A C 1
ATOM 664 O O . TYR A 1 82 ? 6.528 -2.379 -9.823 1.00 85.81 82 TYR A O 1
ATOM 672 N N . ILE A 1 83 ? 8.324 -3.705 -10.108 1.00 88.62 83 ILE A N 1
ATOM 673 C CA . ILE A 1 83 ? 9.321 -2.646 -9.945 1.00 88.62 83 ILE A CA 1
ATOM 674 C C . ILE A 1 83 ? 9.947 -2.274 -11.286 1.00 88.62 83 ILE A C 1
ATOM 676 O O . ILE A 1 83 ? 10.250 -3.142 -12.103 1.00 88.62 83 ILE A O 1
ATOM 680 N N . ILE A 1 84 ? 10.154 -0.978 -11.494 1.00 90.25 84 ILE A N 1
ATOM 681 C CA . ILE A 1 84 ? 10.758 -0.407 -12.696 1.00 90.25 84 ILE A CA 1
ATOM 682 C C . ILE A 1 84 ? 12.006 0.374 -12.263 1.00 90.25 84 ILE A C 1
ATOM 684 O O . ILE A 1 84 ? 11.903 1.230 -11.377 1.00 90.25 84 ILE A O 1
ATOM 688 N N . PRO A 1 85 ? 13.192 0.099 -12.835 1.00 89.88 85 PRO A N 1
ATOM 689 C CA . PRO A 1 85 ? 14.397 0.859 -12.522 1.00 89.88 85 PRO A CA 1
ATOM 690 C C . PRO A 1 85 ? 14.237 2.317 -12.966 1.00 89.88 85 PRO A C 1
ATOM 692 O O . PRO A 1 85 ? 13.705 2.601 -14.037 1.00 89.88 85 PRO A O 1
ATOM 695 N N . THR A 1 86 ? 14.682 3.249 -12.128 1.00 85.06 86 THR A N 1
ATOM 696 C CA . THR A 1 86 ? 14.603 4.692 -12.384 1.00 85.06 86 THR A CA 1
ATOM 697 C C . THR A 1 86 ? 16.011 5.283 -12.412 1.00 85.06 86 THR A C 1
ATOM 699 O O . THR A 1 86 ? 16.668 5.384 -11.377 1.00 85.06 86 THR A O 1
ATOM 702 N N . GLY A 1 87 ? 16.468 5.685 -13.600 1.00 80.94 87 GLY A N 1
ATOM 703 C CA . GLY A 1 87 ? 17.786 6.291 -13.833 1.00 80.94 87 GLY A CA 1
ATOM 704 C C . GLY A 1 87 ? 18.872 5.307 -14.288 1.00 80.94 87 GLY A C 1
ATOM 705 O O . GLY A 1 87 ? 18.699 4.092 -14.221 1.00 80.94 87 GLY A O 1
ATOM 706 N N . GLU A 1 88 ? 20.001 5.850 -14.753 1.00 73.31 88 GLU A N 1
ATOM 707 C CA . GLU A 1 88 ? 21.151 5.071 -15.257 1.00 73.31 88 GLU A CA 1
ATOM 708 C C . GLU A 1 88 ? 21.843 4.260 -14.147 1.00 73.31 88 GLU A C 1
ATOM 710 O O . GLU A 1 88 ? 22.347 3.162 -14.378 1.00 73.31 88 GLU A O 1
ATOM 715 N N . ASP A 1 89 ? 21.783 4.752 -12.909 1.00 71.38 89 ASP A N 1
ATOM 716 C CA . ASP A 1 89 ? 22.553 4.240 -11.772 1.00 71.38 89 ASP A CA 1
ATOM 717 C C . ASP A 1 89 ? 21.991 2.960 -11.118 1.00 71.38 89 ASP A C 1
ATOM 719 O O . ASP A 1 89 ? 22.526 2.510 -10.105 1.00 71.38 89 ASP A O 1
ATOM 723 N N . SER A 1 90 ? 20.915 2.367 -11.657 1.00 68.50 90 SER A N 1
ATOM 724 C CA . SER A 1 90 ? 20.314 1.072 -11.251 1.00 68.50 90 SER A CA 1
ATOM 725 C C 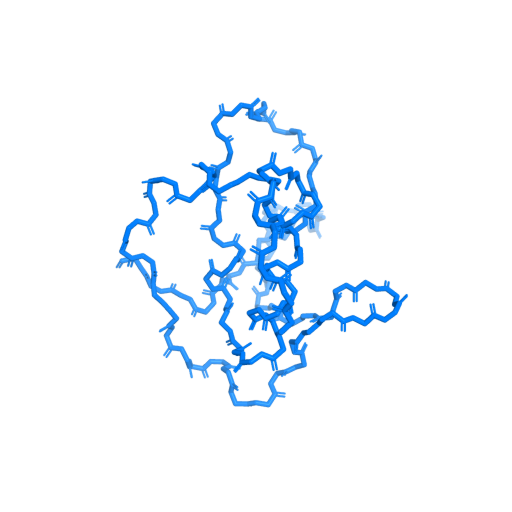. SER A 1 90 ? 19.989 0.876 -9.753 1.00 68.50 90 SER A C 1
ATOM 727 O O . SER A 1 90 ? 19.654 -0.230 -9.331 1.00 68.50 90 SER A O 1
ATOM 729 N N . ARG A 1 91 ? 20.077 1.924 -8.924 1.00 83.50 91 ARG A N 1
ATOM 730 C CA . ARG A 1 91 ? 19.873 1.863 -7.462 1.00 83.50 91 ARG A CA 1
ATOM 731 C C . ARG A 1 91 ? 18.488 2.318 -7.009 1.00 83.50 91 ARG A C 1
ATOM 733 O O . ARG A 1 91 ? 18.093 2.003 -5.890 1.00 83.50 91 ARG A O 1
ATOM 740 N N . ASN A 1 92 ? 17.754 3.020 -7.869 1.00 85.81 92 ASN A N 1
ATOM 741 C CA . ASN A 1 92 ? 16.403 3.485 -7.580 1.00 85.81 92 ASN A CA 1
ATOM 742 C C . ASN A 1 92 ? 15.390 2.667 -8.373 1.00 85.81 92 ASN A C 1
ATOM 744 O O . ASN A 1 92 ? 15.558 2.436 -9.570 1.00 85.81 92 ASN A O 1
ATOM 748 N N . PHE A 1 93 ? 14.319 2.267 -7.700 1.00 88.88 93 PHE A N 1
ATOM 749 C CA . PHE A 1 93 ? 13.219 1.522 -8.291 1.00 88.88 93 PHE A CA 1
ATOM 750 C C . PHE A 1 93 ? 11.907 2.192 -7.912 1.00 88.88 93 PHE A C 1
ATOM 752 O O . PHE A 1 93 ? 11.734 2.629 -6.775 1.00 88.88 93 PHE A O 1
ATOM 759 N N . VAL A 1 94 ? 10.977 2.232 -8.856 1.00 90.12 94 VAL A N 1
ATOM 760 C CA . VAL A 1 94 ? 9.595 2.642 -8.617 1.00 90.12 94 VAL A CA 1
ATOM 761 C C . VAL A 1 94 ? 8.728 1.397 -8.646 1.00 90.12 94 VAL A C 1
ATOM 763 O O . VAL A 1 94 ? 8.827 0.592 -9.568 1.00 90.12 94 VAL A O 1
ATOM 766 N N . ALA A 1 95 ? 7.890 1.230 -7.629 1.00 89.44 95 ALA A N 1
ATOM 767 C CA . ALA A 1 95 ? 6.873 0.190 -7.595 1.00 89.44 95 ALA A CA 1
ATOM 768 C C . ALA A 1 95 ? 5.587 0.709 -8.250 1.00 89.44 95 ALA A C 1
ATOM 770 O O . ALA A 1 95 ? 5.074 1.757 -7.863 1.00 89.44 95 ALA A O 1
ATOM 771 N N . SER A 1 96 ? 5.062 -0.028 -9.224 1.00 88.31 96 SER A N 1
ATOM 772 C CA . SER A 1 96 ? 3.702 0.169 -9.720 1.00 88.31 96 SER A CA 1
ATOM 773 C C . SER A 1 96 ? 2.722 -0.538 -8.780 1.00 88.31 96 SER A C 1
ATOM 775 O O . SER A 1 96 ? 2.988 -1.664 -8.347 1.00 88.31 96 SER A O 1
ATOM 777 N N . LEU A 1 97 ? 1.623 0.138 -8.442 1.00 88.00 97 LEU A N 1
ATOM 778 C CA . LEU A 1 97 ? 0.546 -0.382 -7.598 1.00 88.00 97 LEU A CA 1
ATOM 779 C C . LEU A 1 97 ? -0.617 -0.865 -8.475 1.00 88.00 97 LEU A C 1
ATOM 781 O O . LEU A 1 97 ? -0.928 -0.222 -9.476 1.00 88.00 97 LEU A O 1
ATOM 785 N N . ASP A 1 98 ? -1.275 -1.962 -8.083 1.00 85.88 98 ASP A N 1
ATOM 786 C CA . ASP A 1 98 ? -2.449 -2.527 -8.781 1.00 85.88 98 ASP A CA 1
ATOM 787 C C . ASP A 1 98 ? -3.731 -1.702 -8.565 1.00 85.88 98 ASP A C 1
ATOM 789 O O . ASP A 1 98 ? -4.763 -2.209 -8.121 1.00 85.88 98 ASP A O 1
ATOM 793 N N . CYS A 1 99 ? -3.674 -0.398 -8.808 1.00 83.50 99 CYS A N 1
ATOM 794 C CA . CYS A 1 99 ? -4.805 0.499 -8.622 1.00 83.50 99 CYS A CA 1
ATOM 795 C C . CYS A 1 99 ? -4.887 1.549 -9.732 1.00 83.50 99 CYS A C 1
ATOM 797 O O . CYS A 1 99 ? -3.866 2.024 -10.231 1.00 83.50 99 CYS A O 1
ATOM 799 N N . SER A 1 100 ? -6.111 1.920 -10.103 1.00 81.75 100 SER A N 1
ATOM 800 C CA . SER A 1 100 ? -6.401 2.989 -11.062 1.00 81.75 100 SER A CA 1
ATOM 801 C C . SER A 1 100 ? -6.874 4.248 -10.342 1.00 81.75 100 SER A C 1
ATOM 803 O O . SER A 1 100 ? -7.428 4.141 -9.250 1.00 81.75 100 SER A O 1
ATOM 805 N N . ILE A 1 101 ? -6.674 5.410 -10.972 1.00 77.06 101 ILE A N 1
ATOM 806 C CA . ILE A 1 101 ? -7.173 6.736 -10.554 1.00 77.06 101 ILE A CA 1
ATOM 807 C C . ILE A 1 101 ? -8.444 7.080 -11.337 1.00 77.06 101 ILE A C 1
ATOM 809 O O . ILE A 1 101 ? -8.531 6.631 -12.503 1.00 77.06 101 ILE A O 1
#